Protein AF-M1WLV0-F1 (afdb_monomer)

pLDDT: mean 83.73, std 17.03, range [43.94, 96.75]

Foldseek 3Di:
DPPVVVVVVVVVVVVVVPPCLQVLQEDEDELLQWQAWEWAWDWDQDPPRDIAIKIKIKTFTPDLPVSLLRSLVVRPDQWGWYHAQPDIDTGGSVQADNSNRMGMDIGNDSCVSLVRNCNGHVVRYDYPHD

Nearest PDB structures (foldseek):
  5thg-assembly2_D  TM=4.043E-01  e=7.884E-01  synthetic construct
  5t2o-assembly1_A  TM=4.079E-01  e=6.546E-01  synthetic construct
  5thg-assembly1_A  TM=3.459E-01  e=4.241E-01  synthetic construct
  7oba-assembly1_A  TM=4.680E-01  e=3.954E+00  Homo sapiens
  7obb-assembly1_A  TM=4.653E-01  e=4.763E+00  Homo sapiens

Secondary structure (DSSP, 8-state):
--SHHHHHHHHHHHHHHHSSTTGGGEEEE-GGGEEEEEEEEEEEEPGGGPEEEEEEEEEEESS--HHHHHHHHH-SSSEEEEEETTEEEEEEGGGB-TTSSEEEEEESSHHHHHHHHHTT-GGGEEE---

Organism: Pseudodesulfovibrio piezophilus (strain DSM 21447 / JCM 15486 / C1TLV30) (NCBI:txid1322246)

Structure (mmCIF, N/CA/C/O backbone):
data_AF-M1WLV0-F1
#
_entry.id   AF-M1WLV0-F1
#
loop_
_atom_site.group_PDB
_atom_site.id
_atom_site.type_symbol
_atom_site.label_atom_id
_atom_site.label_alt_id
_atom_site.label_comp_id
_atom_site.label_asym_id
_atom_site.label_entity_id
_atom_site.label_seq_id
_atom_site.pdbx_PDB_ins_code
_atom_site.Cartn_x
_atom_site.Cartn_y
_atom_site.Cartn_z
_atom_site.occupancy
_atom_site.B_iso_or_equiv
_atom_site.auth_seq_id
_atom_site.auth_comp_id
_atom_site.auth_asym_id
_atom_site.auth_atom_id
_atom_site.pdbx_PDB_model_num
ATOM 1 N N . MET A 1 1 ? 3.806 25.049 -52.557 1.00 46.03 1 MET A N 1
ATOM 2 C CA . MET A 1 1 ? 4.069 23.749 -51.896 1.00 46.03 1 MET A CA 1
ATOM 3 C C . MET A 1 1 ? 4.933 23.926 -50.637 1.00 46.03 1 MET A C 1
ATOM 5 O O . MET A 1 1 ? 6.036 23.417 -50.610 1.00 46.03 1 MET A O 1
ATOM 9 N N . ASN A 1 2 ? 4.487 24.663 -49.602 1.00 47.03 2 ASN A N 1
ATOM 10 C CA . ASN A 1 2 ? 5.312 24.853 -48.382 1.00 47.03 2 ASN A CA 1
ATOM 11 C C . ASN A 1 2 ? 4.533 25.071 -47.064 1.00 47.03 2 ASN A C 1
ATOM 13 O O . ASN A 1 2 ? 5.139 25.316 -46.030 1.00 47.03 2 ASN A O 1
ATOM 17 N N . ARG A 1 3 ? 3.191 25.009 -47.075 1.00 44.22 3 ARG A N 1
ATOM 18 C CA . ARG A 1 3 ? 2.357 25.243 -45.874 1.00 44.22 3 ARG A CA 1
ATOM 19 C C . ARG A 1 3 ? 1.799 23.966 -45.240 1.00 44.22 3 ARG A C 1
ATOM 21 O O . ARG A 1 3 ? 1.450 23.979 -44.069 1.00 44.22 3 ARG A O 1
ATOM 28 N N . ILE A 1 4 ? 1.761 22.866 -45.993 1.00 50.88 4 ILE A N 1
ATOM 29 C CA . ILE A 1 4 ? 1.214 21.585 -45.524 1.00 50.88 4 ILE A CA 1
ATOM 30 C C . ILE A 1 4 ? 2.219 20.878 -44.597 1.00 50.88 4 ILE A C 1
ATOM 32 O O . ILE A 1 4 ? 1.819 20.334 -43.576 1.00 50.88 4 ILE A O 1
ATOM 36 N N . CYS A 1 5 ? 3.528 20.974 -44.872 1.00 50.38 5 CYS A N 1
ATOM 37 C CA . CYS A 1 5 ? 4.556 20.325 -44.048 1.00 50.38 5 CYS A CA 1
ATOM 38 C C . CYS A 1 5 ? 4.633 20.872 -42.613 1.00 50.38 5 CYS A C 1
ATOM 40 O O . CYS A 1 5 ? 4.859 20.104 -41.686 1.00 50.38 5 CYS A O 1
ATOM 42 N N . ILE A 1 6 ? 4.410 22.175 -42.406 1.00 52.44 6 ILE A N 1
ATOM 43 C CA . ILE A 1 6 ? 4.506 22.789 -41.069 1.00 52.44 6 ILE A CA 1
ATOM 44 C C . ILE A 1 6 ? 3.310 22.380 -40.196 1.00 52.44 6 ILE A C 1
ATOM 46 O O . ILE A 1 6 ? 3.482 22.095 -39.015 1.00 52.44 6 ILE A O 1
ATOM 50 N N . ALA A 1 7 ? 2.112 22.278 -40.779 1.00 51.34 7 ALA A N 1
ATOM 51 C CA . ALA A 1 7 ? 0.912 21.868 -40.050 1.00 51.34 7 ALA A CA 1
ATOM 52 C C . ALA A 1 7 ? 1.002 20.418 -39.538 1.00 51.34 7 ALA A C 1
ATOM 54 O O . ALA A 1 7 ? 0.571 20.135 -38.424 1.00 51.34 7 ALA A O 1
ATOM 55 N N . VAL A 1 8 ? 1.617 19.514 -40.309 1.00 52.31 8 VAL A N 1
ATOM 56 C CA . VAL A 1 8 ? 1.797 18.106 -39.911 1.00 52.31 8 VAL A CA 1
ATOM 57 C C . VAL A 1 8 ? 2.794 17.969 -38.752 1.00 52.31 8 VAL A C 1
ATOM 59 O O . VAL A 1 8 ? 2.550 17.198 -37.828 1.00 52.31 8 VAL A O 1
ATOM 62 N N . ILE A 1 9 ? 3.868 18.766 -38.737 1.00 54.19 9 ILE A N 1
ATOM 63 C CA . ILE A 1 9 ? 4.873 18.738 -37.657 1.00 54.19 9 ILE A CA 1
ATOM 64 C C . ILE A 1 9 ? 4.273 19.223 -36.328 1.00 54.19 9 ILE A C 1
ATOM 66 O O . ILE A 1 9 ? 4.518 18.619 -35.284 1.00 54.19 9 ILE A O 1
ATOM 70 N N . VAL A 1 10 ? 3.445 20.273 -36.359 1.00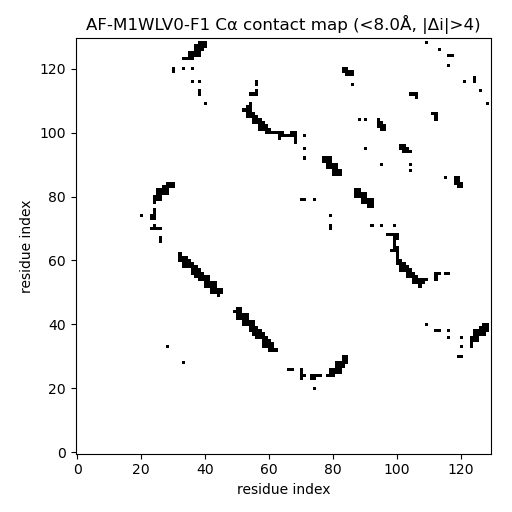 53.09 10 VAL A N 1
ATOM 71 C CA . VAL A 1 10 ? 2.807 20.820 -35.149 1.00 53.09 10 VAL A CA 1
ATOM 72 C C . VAL A 1 10 ? 1.779 19.844 -34.565 1.00 53.09 10 VAL A C 1
ATOM 74 O O . VAL A 1 10 ? 1.731 19.672 -33.351 1.00 53.09 10 VAL A O 1
ATOM 77 N N . ILE A 1 11 ? 1.007 19.146 -35.405 1.00 52.78 11 ILE A N 1
ATOM 78 C CA . ILE A 1 11 ? 0.024 18.148 -34.945 1.00 52.78 11 ILE A CA 1
ATOM 79 C C . ILE A 1 11 ? 0.723 16.909 -34.360 1.00 52.78 11 ILE A C 1
ATOM 81 O O . ILE A 1 11 ? 0.296 16.399 -33.325 1.00 52.78 11 ILE A O 1
ATOM 85 N N . CYS A 1 12 ? 1.838 16.461 -34.949 1.00 47.28 12 CYS A N 1
ATOM 86 C CA . CYS A 1 12 ? 2.643 15.382 -34.371 1.00 47.28 12 CYS A CA 1
ATOM 87 C C . CYS A 1 12 ? 3.253 15.769 -33.013 1.00 47.28 12 CYS A C 1
ATOM 89 O O . CYS A 1 12 ? 3.248 14.946 -32.105 1.00 47.28 12 CYS A O 1
ATOM 91 N N . MET A 1 13 ? 3.703 17.015 -32.820 1.00 48.44 13 MET A N 1
ATOM 92 C CA . MET A 1 13 ? 4.229 17.471 -31.522 1.00 48.44 13 MET A CA 1
ATOM 93 C C . MET A 1 13 ? 3.178 17.470 -30.401 1.00 48.44 13 MET A C 1
ATOM 95 O O . MET A 1 13 ? 3.511 17.162 -29.259 1.00 48.44 13 MET A O 1
ATOM 99 N N . TRP A 1 14 ? 1.912 17.758 -30.710 1.00 47.50 14 TRP A N 1
ATOM 100 C CA . TRP A 1 14 ? 0.834 17.726 -29.712 1.00 47.50 14 TRP A CA 1
ATOM 101 C C . TRP A 1 14 ? 0.377 16.302 -29.379 1.00 47.50 14 TRP A C 1
ATOM 103 O O . TRP A 1 14 ? 0.065 16.018 -28.227 1.00 47.50 14 TRP A O 1
ATOM 113 N N . MET A 1 15 ? 0.400 15.385 -30.348 1.00 45.25 15 MET A N 1
ATOM 114 C CA . MET A 1 15 ? 0.034 13.982 -30.114 1.00 45.25 15 MET A CA 1
ATOM 115 C C . MET A 1 15 ? 1.118 13.210 -29.349 1.00 45.25 15 MET A C 1
ATOM 117 O O . MET A 1 15 ? 0.785 12.309 -28.592 1.00 45.25 15 MET A O 1
ATOM 121 N N . VAL A 1 16 ? 2.399 13.573 -29.480 1.00 48.59 16 VAL A N 1
ATOM 122 C CA . VAL A 1 16 ? 3.486 12.945 -28.700 1.00 48.59 16 VAL A CA 1
ATOM 123 C C . VAL A 1 16 ? 3.532 13.476 -27.257 1.00 48.59 16 VAL A C 1
ATOM 125 O O . VAL A 1 16 ? 3.917 12.748 -26.352 1.00 48.59 16 VAL A O 1
ATOM 128 N N . GLY A 1 17 ? 3.084 14.713 -27.007 1.00 43.94 17 GLY A N 1
ATOM 129 C CA . GLY A 1 17 ? 3.079 15.305 -25.661 1.00 43.94 17 GLY A CA 1
ATOM 130 C C . GLY A 1 17 ? 1.981 14.791 -24.720 1.00 43.94 17 GLY A C 1
ATOM 131 O O . GLY A 1 17 ? 2.128 14.906 -23.508 1.00 43.94 17 GLY A O 1
ATOM 132 N N . PHE A 1 18 ? 0.894 14.221 -25.251 1.00 45.06 18 PHE A N 1
ATOM 133 C CA . PHE A 1 18 ? -0.237 13.733 -24.447 1.00 45.06 18 PHE A CA 1
ATOM 134 C C . PHE A 1 18 ? -0.207 12.225 -24.157 1.00 45.06 18 PHE A C 1
ATOM 136 O O . PHE A 1 18 ? -0.951 11.772 -23.291 1.00 45.06 18 PHE A O 1
ATOM 143 N N . VAL A 1 19 ? 0.621 11.442 -24.859 1.00 45.25 19 VAL A N 1
ATOM 144 C CA . VAL A 1 19 ? 0.522 9.970 -24.841 1.00 45.25 19 VAL A CA 1
ATOM 145 C C . VAL A 1 19 ? 1.286 9.295 -23.690 1.00 45.25 19 VAL A C 1
ATOM 147 O O . VAL A 1 19 ? 0.968 8.155 -23.383 1.00 45.25 19 VAL A O 1
ATOM 150 N N . ASP A 1 20 ? 2.175 9.976 -22.955 1.00 46.69 20 ASP A N 1
ATOM 151 C CA . ASP A 1 20 ? 3.009 9.297 -21.933 1.00 46.69 20 ASP A CA 1
ATOM 152 C C . ASP A 1 20 ? 3.064 9.950 -20.542 1.00 46.69 20 ASP A C 1
ATOM 154 O O . ASP A 1 20 ? 3.877 9.582 -19.699 1.00 46.69 20 ASP A O 1
ATOM 158 N N . LEU A 1 21 ? 2.185 10.907 -20.233 1.00 48.81 21 LEU A N 1
ATOM 159 C CA . LEU A 1 21 ? 2.135 11.446 -18.864 1.00 48.81 21 LEU A CA 1
ATOM 160 C C . LEU A 1 21 ? 1.401 10.527 -17.879 1.00 48.81 21 LEU A C 1
ATOM 162 O O . LEU A 1 21 ? 1.725 10.523 -16.695 1.00 48.81 21 LEU A O 1
ATOM 166 N N . SER A 1 22 ? 0.442 9.728 -18.359 1.00 51.91 22 SER A N 1
ATOM 167 C CA . SER A 1 22 ? -0.271 8.757 -17.517 1.00 51.91 22 SER A CA 1
ATOM 168 C C . SER A 1 22 ? 0.592 7.539 -17.183 1.00 51.91 22 SER A C 1
ATOM 170 O O . SER A 1 22 ? 0.508 7.040 -16.066 1.00 51.91 22 SER A O 1
ATOM 172 N N . SER A 1 23 ? 1.422 7.072 -18.124 1.00 59.34 23 SER A N 1
ATOM 173 C CA . SER A 1 23 ? 2.332 5.936 -17.916 1.00 59.34 23 SER A CA 1
ATOM 174 C C . SER A 1 23 ? 3.425 6.270 -16.897 1.00 59.34 23 SER A C 1
ATOM 176 O O . SER A 1 23 ? 3.819 5.412 -16.117 1.00 59.34 23 SER A O 1
ATOM 178 N N . ALA A 1 24 ? 3.846 7.536 -16.821 1.00 68.00 24 ALA A N 1
ATOM 179 C CA . ALA A 1 24 ? 4.831 8.010 -15.849 1.00 68.00 24 ALA A CA 1
ATOM 180 C C . ALA A 1 24 ? 4.343 8.017 -14.383 1.00 68.00 24 ALA A C 1
ATOM 182 O O . ALA A 1 24 ? 5.155 8.184 -13.473 1.00 68.00 24 ALA A O 1
ATOM 183 N N . CYS A 1 25 ? 3.036 7.874 -14.143 1.00 89.44 25 CYS A N 1
ATOM 184 C CA . CYS A 1 25 ? 2.424 7.887 -12.809 1.00 89.44 25 CYS A CA 1
ATOM 185 C C . CYS A 1 25 ? 1.987 6.504 -12.323 1.00 89.44 25 CYS A C 1
ATOM 187 O O . CYS A 1 25 ? 1.399 6.390 -11.247 1.00 89.44 25 CYS A O 1
ATOM 189 N N . GLU A 1 26 ? 2.253 5.468 -13.111 1.00 91.31 26 GLU A N 1
ATOM 190 C CA . GLU A 1 26 ? 1.857 4.099 -12.834 1.00 91.31 26 GLU A CA 1
ATOM 191 C C . GLU A 1 26 ? 3.097 3.211 -12.730 1.00 91.31 26 GLU A C 1
ATOM 193 O O . GLU A 1 26 ? 4.036 3.331 -13.511 1.00 91.31 26 GLU A O 1
ATOM 198 N N . THR A 1 27 ? 3.111 2.308 -11.754 1.00 91.50 27 THR A N 1
ATOM 199 C CA . THR A 1 27 ? 4.168 1.305 -11.606 1.00 91.50 27 THR A CA 1
ATOM 200 C C . THR A 1 27 ? 3.578 -0.051 -11.252 1.00 91.50 27 THR A C 1
ATOM 202 O O . THR A 1 27 ? 2.536 -0.149 -10.596 1.00 91.50 27 THR A O 1
ATOM 205 N N . VAL A 1 28 ? 4.252 -1.106 -11.700 1.00 91.88 28 VAL A N 1
ATOM 206 C CA . VAL A 1 28 ? 3.878 -2.493 -11.438 1.00 91.88 28 VAL A CA 1
ATOM 207 C C . VAL A 1 28 ? 4.954 -3.122 -10.564 1.00 91.88 28 VAL A C 1
ATOM 209 O O . VAL A 1 28 ? 6.100 -3.270 -10.970 1.00 91.88 28 VAL A O 1
ATOM 212 N N . VAL A 1 29 ? 4.566 -3.521 -9.361 1.00 91.88 29 VAL A N 1
ATOM 213 C CA . VAL A 1 29 ? 5.394 -4.254 -8.410 1.00 91.88 29 VAL A CA 1
ATOM 214 C C . VAL A 1 29 ? 5.100 -5.739 -8.573 1.00 91.88 29 VAL A C 1
ATOM 216 O O . VAL A 1 29 ? 3.997 -6.216 -8.294 1.00 91.88 29 VAL A O 1
ATOM 219 N N . LEU A 1 30 ? 6.102 -6.488 -9.023 1.00 91.69 30 LEU A N 1
ATOM 220 C CA . LEU A 1 30 ? 6.023 -7.942 -9.075 1.00 91.69 30 LEU A CA 1
ATOM 221 C C . LEU A 1 30 ? 6.180 -8.534 -7.679 1.00 91.69 30 LEU A C 1
ATOM 223 O O . LEU A 1 30 ? 6.915 -8.013 -6.841 1.00 91.69 30 LEU A O 1
ATOM 227 N N . CYS A 1 31 ? 5.528 -9.671 -7.449 1.00 91.56 31 CYS A N 1
ATOM 228 C CA . CYS A 1 31 ? 5.553 -10.307 -6.142 1.00 91.56 31 CYS A CA 1
ATOM 229 C C . CYS A 1 31 ? 6.962 -10.729 -5.711 1.00 91.56 31 CYS A C 1
ATOM 231 O O . CYS A 1 31 ? 7.307 -10.652 -4.536 1.00 91.56 31 CYS A O 1
ATOM 233 N N . GLU A 1 32 ? 7.819 -11.100 -6.662 1.00 91.44 32 GLU A N 1
ATOM 234 C CA . GLU A 1 32 ? 9.237 -11.386 -6.426 1.00 91.44 32 GLU A CA 1
ATOM 235 C C . GLU A 1 32 ? 10.009 -10.202 -5.828 1.00 91.44 32 GLU A C 1
ATOM 237 O O . GLU A 1 32 ? 10.906 -10.435 -5.027 1.00 91.44 32 GLU A O 1
ATOM 242 N N . ASN A 1 33 ? 9.595 -8.961 -6.107 1.00 92.12 33 ASN A N 1
ATOM 243 C CA . ASN A 1 33 ? 10.230 -7.742 -5.596 1.00 92.12 33 ASN A CA 1
ATOM 244 C C . ASN A 1 33 ? 9.733 -7.339 -4.201 1.00 92.12 33 ASN A C 1
ATOM 246 O O . ASN A 1 33 ? 10.274 -6.416 -3.598 1.00 92.12 33 ASN A O 1
ATOM 250 N N . VAL A 1 34 ? 8.708 -8.010 -3.676 1.00 93.81 34 VAL A N 1
ATOM 251 C CA . VAL A 1 34 ? 8.157 -7.751 -2.342 1.00 93.81 34 VAL A CA 1
ATOM 252 C C . VAL A 1 34 ? 8.964 -8.525 -1.313 1.00 93.81 34 VAL A C 1
ATOM 254 O O . VAL A 1 34 ? 9.123 -9.732 -1.434 1.00 93.81 34 VAL A O 1
ATOM 257 N N . GLU A 1 35 ? 9.470 -7.869 -0.283 1.00 94.50 35 GLU A N 1
ATOM 258 C CA . GLU A 1 35 ? 10.118 -8.557 0.833 1.00 94.50 35 GLU A CA 1
ATOM 259 C C . GLU A 1 35 ? 9.059 -9.142 1.762 1.00 94.50 35 GLU A C 1
ATOM 261 O O . GLU A 1 35 ? 9.064 -10.334 2.068 1.00 94.50 35 GLU A O 1
ATOM 266 N N . ILE A 1 36 ? 8.116 -8.297 2.169 1.00 96.00 36 ILE A N 1
ATOM 267 C CA . ILE A 1 36 ? 7.112 -8.623 3.173 1.00 96.00 36 ILE A CA 1
ATOM 268 C C . ILE A 1 36 ? 5.950 -7.633 3.098 1.00 96.00 36 ILE A C 1
ATOM 270 O O . ILE A 1 36 ? 6.130 -6.449 2.801 1.00 96.00 36 ILE A O 1
ATOM 274 N N . ILE A 1 37 ? 4.747 -8.122 3.391 1.00 96.75 37 ILE A N 1
ATOM 275 C CA . ILE A 1 37 ? 3.537 -7.316 3.524 1.00 96.75 37 ILE A CA 1
ATOM 276 C C . ILE A 1 37 ? 3.087 -7.360 4.978 1.00 96.75 37 ILE A C 1
ATOM 278 O O . ILE A 1 37 ? 2.691 -8.402 5.490 1.00 96.75 37 ILE A O 1
ATOM 282 N N . TYR A 1 38 ? 3.121 -6.214 5.642 1.00 96.69 38 TYR A N 1
ATOM 283 C CA . TYR A 1 38 ? 2.642 -6.045 7.005 1.00 96.69 38 TYR A CA 1
ATOM 284 C C . TYR A 1 38 ? 1.199 -5.565 7.007 1.00 96.69 38 TYR A C 1
ATOM 286 O O . TYR A 1 38 ? 0.889 -4.547 6.395 1.00 96.69 38 TYR A O 1
ATOM 294 N N . VAL A 1 39 ? 0.333 -6.244 7.754 1.00 96.75 39 VAL A N 1
ATOM 295 C CA . VAL A 1 39 ? -1.035 -5.777 8.013 1.00 96.75 39 VAL A CA 1
ATOM 296 C C . VAL A 1 39 ? -1.174 -5.469 9.493 1.00 96.75 39 VAL A C 1
ATOM 298 O O . VAL A 1 39 ? -0.973 -6.349 10.328 1.00 96.75 39 VAL A O 1
ATOM 301 N N . GLY A 1 40 ? -1.513 -4.230 9.836 1.00 95.44 40 GLY A N 1
ATOM 302 C CA . GLY A 1 40 ? -1.544 -3.785 11.226 1.00 95.44 40 GLY A CA 1
ATOM 303 C C . GLY A 1 40 ? -2.612 -2.745 11.522 1.00 95.44 40 GLY A C 1
ATOM 304 O O . GLY A 1 40 ? -3.271 -2.208 10.632 1.00 95.44 40 GLY A O 1
ATOM 305 N N . LYS A 1 41 ? -2.780 -2.463 12.813 1.00 94.69 41 LYS A N 1
ATOM 306 C CA . LYS A 1 41 ? -3.667 -1.417 13.323 1.00 94.69 41 LYS A CA 1
ATOM 307 C C . LYS A 1 41 ? -2.864 -0.143 13.575 1.00 94.69 41 LYS A C 1
ATOM 309 O O . LYS A 1 41 ? -1.866 -0.168 14.291 1.00 94.69 41 LYS A O 1
ATOM 314 N N . GLY A 1 42 ? -3.326 0.967 13.018 1.00 90.88 42 GLY A N 1
ATOM 315 C CA . GLY A 1 42 ? -2.781 2.303 13.224 1.00 90.88 42 GLY A CA 1
ATOM 316 C C . GLY A 1 42 ? -3.794 3.241 13.876 1.00 90.88 42 GLY A C 1
ATOM 317 O O . GLY A 1 42 ? -4.930 2.868 14.189 1.00 90.88 42 GLY A O 1
ATOM 318 N N . ARG A 1 43 ? -3.371 4.489 14.072 1.00 90.62 43 ARG A N 1
ATOM 319 C CA . ARG A 1 43 ? -4.241 5.588 14.495 1.00 90.62 43 ARG A CA 1
ATOM 320 C C . ARG A 1 43 ? -3.990 6.792 13.606 1.00 90.62 43 ARG A C 1
ATOM 322 O O . ARG A 1 43 ? -2.836 7.126 13.347 1.00 90.62 43 ARG A O 1
ATOM 329 N N . ARG A 1 44 ? -5.064 7.435 13.162 1.00 87.88 44 ARG A N 1
ATOM 330 C CA . ARG A 1 44 ? -5.022 8.693 12.422 1.00 87.88 44 ARG A CA 1
ATOM 331 C C . ARG A 1 44 ? -5.525 9.806 13.330 1.00 87.88 44 ARG A C 1
ATOM 333 O O . ARG A 1 44 ? -6.610 9.701 13.896 1.00 87.88 44 ARG A O 1
ATOM 340 N N . HIS A 1 45 ? -4.740 10.867 13.461 1.00 88.00 45 HIS A N 1
ATOM 341 C CA . HIS A 1 45 ? -5.176 12.069 14.163 1.00 88.00 45 HIS A CA 1
ATOM 342 C C . HIS A 1 45 ? -6.009 12.931 13.216 1.00 88.00 45 HIS A C 1
ATOM 344 O O . HIS A 1 45 ? -5.546 13.294 12.134 1.00 88.00 45 HIS A O 1
ATOM 350 N N . LEU A 1 46 ? -7.235 13.246 13.621 1.00 86.31 46 LEU A N 1
ATOM 351 C CA . LEU A 1 46 ? -8.129 14.148 12.909 1.00 86.31 46 LEU A CA 1
ATOM 352 C C . LEU A 1 46 ? -8.026 15.569 13.481 1.00 86.31 46 LEU A C 1
ATOM 354 O O . LEU A 1 46 ? -7.487 15.791 14.572 1.00 86.31 46 LEU A O 1
ATOM 358 N N . ALA A 1 47 ? -8.571 16.538 12.742 1.00 81.56 47 ALA A N 1
ATOM 359 C CA . ALA A 1 47 ? -8.822 17.865 13.293 1.00 81.56 47 ALA A CA 1
ATOM 360 C C . ALA A 1 47 ? -9.694 17.737 14.561 1.00 81.56 47 ALA A C 1
ATOM 362 O O . ALA A 1 47 ? -10.494 16.811 14.674 1.00 81.56 47 ALA A O 1
ATOM 363 N N . ASP A 1 48 ? -9.486 18.628 15.530 1.00 86.00 48 ASP A N 1
ATOM 364 C CA . ASP A 1 48 ? -10.155 18.637 16.846 1.00 86.00 48 ASP A CA 1
ATOM 365 C C . ASP A 1 48 ? -9.675 17.581 17.861 1.00 86.00 48 ASP A C 1
ATOM 367 O O . ASP A 1 48 ? -10.272 17.412 18.923 1.00 86.00 48 ASP A O 1
ATOM 371 N N . GLY A 1 49 ? -8.556 16.901 17.584 1.00 84.69 49 GLY A N 1
ATOM 372 C CA . GLY A 1 49 ? -7.918 15.983 18.538 1.00 84.69 49 GLY A CA 1
ATOM 373 C C . GLY A 1 49 ? -8.588 14.610 18.639 1.00 84.69 49 GLY A C 1
ATOM 374 O O . GLY A 1 49 ? -8.285 13.846 19.554 1.00 84.69 49 GLY A O 1
ATOM 375 N N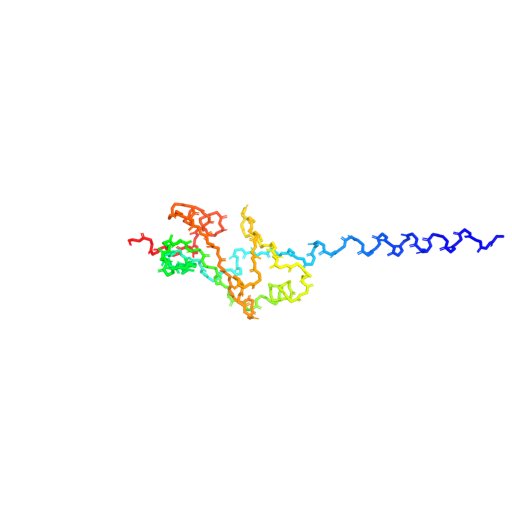 . VAL A 1 50 ? -9.482 14.284 17.703 1.0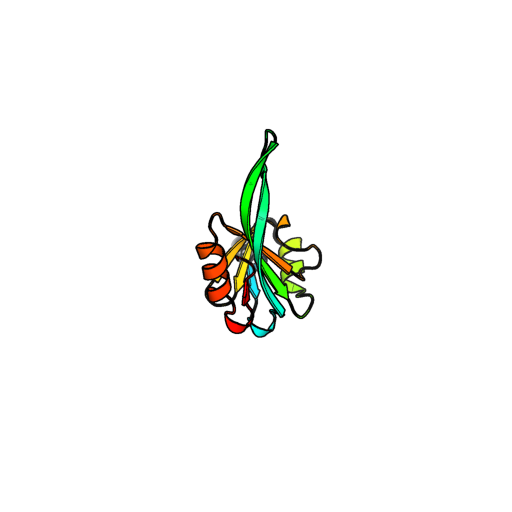0 88.81 50 VAL A N 1
ATOM 376 C CA . VAL A 1 50 ? -10.110 12.963 17.602 1.00 88.81 50 VAL A CA 1
ATOM 377 C C . VAL A 1 50 ? -9.119 11.966 16.996 1.00 88.81 50 VAL A C 1
ATOM 379 O O . VAL A 1 50 ? -8.493 12.243 15.974 1.00 88.81 50 VAL A O 1
ATOM 382 N N . GLU A 1 51 ? -8.983 10.791 17.614 1.00 90.69 51 GLU A N 1
ATOM 383 C CA . GLU A 1 51 ? -8.234 9.665 17.046 1.00 90.69 51 GLU A CA 1
ATOM 384 C C . GLU A 1 51 ? -9.188 8.707 16.329 1.00 90.69 51 GLU A C 1
ATOM 386 O O . GLU A 1 51 ? -10.124 8.172 16.925 1.00 90.69 51 GLU A O 1
ATOM 391 N N . GLU A 1 52 ? -8.923 8.453 15.053 1.00 92.12 52 GLU A N 1
ATOM 392 C CA . GLU A 1 52 ? -9.593 7.419 14.274 1.00 92.12 52 GLU A CA 1
ATOM 393 C C . GLU A 1 52 ? -8.720 6.159 14.239 1.00 92.12 52 GLU A C 1
ATOM 395 O O . GLU A 1 52 ? -7.519 6.214 13.961 1.00 92.12 52 GLU A O 1
ATOM 400 N N . THR A 1 53 ? -9.318 5.000 14.523 1.00 93.19 53 THR A N 1
ATOM 401 C CA . THR A 1 53 ? -8.646 3.717 14.288 1.00 93.19 53 THR A CA 1
ATOM 402 C C . THR A 1 53 ? -8.607 3.449 12.793 1.00 93.19 53 THR A C 1
ATOM 404 O O . THR A 1 53 ? -9.651 3.408 12.147 1.00 93.19 53 THR A O 1
ATOM 407 N N . ILE A 1 54 ? -7.411 3.197 12.272 1.00 94.88 54 ILE A N 1
ATOM 408 C CA . ILE A 1 54 ? -7.206 2.790 10.883 1.00 94.88 54 ILE A CA 1
ATOM 409 C C . ILE A 1 54 ? -6.487 1.448 10.833 1.00 94.88 54 ILE A C 1
ATOM 411 O O . ILE A 1 54 ? -5.829 1.032 11.788 1.00 94.88 54 ILE A O 1
ATOM 415 N N . TYR A 1 55 ? -6.600 0.776 9.702 1.00 96.06 55 TYR A N 1
ATOM 416 C CA . TYR A 1 55 ? -5.898 -0.463 9.414 1.00 96.06 55 TYR A CA 1
ATOM 417 C C . TYR A 1 55 ? -4.999 -0.225 8.215 1.00 96.06 55 TYR A C 1
ATOM 419 O O . TYR A 1 55 ? -5.418 0.405 7.249 1.00 96.06 55 TYR A O 1
ATOM 427 N N . VAL A 1 56 ? -3.757 -0.675 8.291 1.00 94.94 56 VAL A N 1
ATOM 428 C CA . VAL A 1 56 ? -2.732 -0.336 7.307 1.00 94.94 56 VAL A CA 1
ATOM 429 C C . VAL A 1 56 ? -2.138 -1.612 6.751 1.00 94.94 56 VAL A C 1
ATOM 431 O O . VAL A 1 56 ? -1.774 -2.509 7.513 1.00 94.94 56 VAL A O 1
ATOM 434 N N . THR A 1 57 ? -2.019 -1.657 5.430 1.00 96.50 57 THR A N 1
ATOM 435 C CA . THR A 1 57 ? -1.239 -2.661 4.711 1.00 96.50 57 THR A CA 1
ATOM 436 C C . THR A 1 57 ? 0.014 -1.985 4.177 1.00 96.50 57 THR A C 1
ATOM 438 O O . THR A 1 57 ? -0.077 -1.137 3.292 1.00 96.50 57 THR A O 1
ATOM 441 N N . SER A 1 58 ? 1.172 -2.331 4.728 1.00 95.88 58 SER A N 1
ATOM 442 C CA . SER A 1 58 ? 2.477 -1.793 4.341 1.00 95.88 58 SER A CA 1
ATOM 443 C C . SER A 1 58 ? 3.272 -2.839 3.577 1.00 95.88 58 SER A C 1
ATOM 445 O O . SER A 1 58 ? 3.457 -3.951 4.062 1.00 95.88 58 SER A O 1
ATOM 447 N N . VAL A 1 59 ? 3.773 -2.477 2.405 1.00 96.06 59 VAL A N 1
ATOM 448 C CA . VAL A 1 59 ? 4.552 -3.352 1.527 1.00 96.06 59 VAL A CA 1
ATOM 449 C C . VAL A 1 59 ? 6.003 -2.892 1.558 1.00 96.06 59 VAL A C 1
ATOM 451 O O . VAL A 1 59 ? 6.283 -1.750 1.197 1.00 96.06 59 VAL A O 1
ATOM 454 N N . MET A 1 60 ? 6.914 -3.763 1.992 1.00 95.25 60 MET A N 1
ATOM 455 C CA . MET A 1 60 ? 8.363 -3.550 1.893 1.00 95.25 60 MET A CA 1
ATOM 456 C C . MET A 1 60 ? 8.910 -4.275 0.665 1.00 95.25 60 MET A C 1
ATOM 458 O O . MET A 1 60 ? 8.454 -5.376 0.352 1.00 95.25 60 MET A O 1
ATOM 462 N N . LEU A 1 61 ? 9.873 -3.672 -0.028 1.00 93.12 61 LEU A N 1
ATOM 463 C CA . LEU A 1 61 ? 10.463 -4.198 -1.261 1.00 93.12 61 LEU A CA 1
ATOM 464 C C . LEU A 1 61 ? 11.906 -4.679 -1.020 1.00 93.12 61 LEU A C 1
ATOM 466 O O . LEU A 1 61 ? 12.657 -4.016 -0.310 1.00 93.12 61 LEU A O 1
ATOM 470 N N . ILE A 1 62 ? 12.294 -5.813 -1.627 1.00 85.12 62 ILE A N 1
ATOM 471 C CA . ILE A 1 62 ? 13.591 -6.499 -1.396 1.00 85.12 62 ILE A CA 1
ATOM 472 C C . ILE A 1 62 ? 14.783 -5.625 -1.806 1.00 85.12 62 ILE A C 1
ATOM 474 O O . ILE A 1 62 ? 15.833 -5.636 -1.165 1.00 85.12 62 ILE A O 1
ATOM 478 N N . GLU A 1 63 ? 14.625 -4.849 -2.874 1.00 71.06 63 GLU A N 1
ATOM 479 C CA . GLU A 1 63 ? 15.598 -3.857 -3.315 1.00 71.06 63 GLU A CA 1
ATOM 480 C C . GLU A 1 63 ? 14.915 -2.497 -3.433 1.00 71.06 63 GLU A C 1
ATOM 482 O O . GLU A 1 63 ? 13.705 -2.413 -3.654 1.00 71.06 63 GLU A O 1
ATOM 487 N N . LYS A 1 64 ? 15.696 -1.413 -3.312 1.00 66.56 64 LYS A N 1
ATOM 488 C CA . LYS A 1 64 ? 15.217 -0.057 -3.612 1.00 66.56 64 LYS A CA 1
ATOM 489 C C . LYS A 1 64 ? 14.750 -0.033 -5.059 1.00 66.56 64 LYS A C 1
ATOM 491 O O . LYS A 1 64 ? 15.560 0.139 -5.969 1.00 66.56 64 LYS A O 1
ATOM 496 N N . MET A 1 65 ? 13.451 -0.223 -5.259 1.00 71.62 65 MET A N 1
ATOM 497 C CA . MET A 1 65 ? 12.849 -0.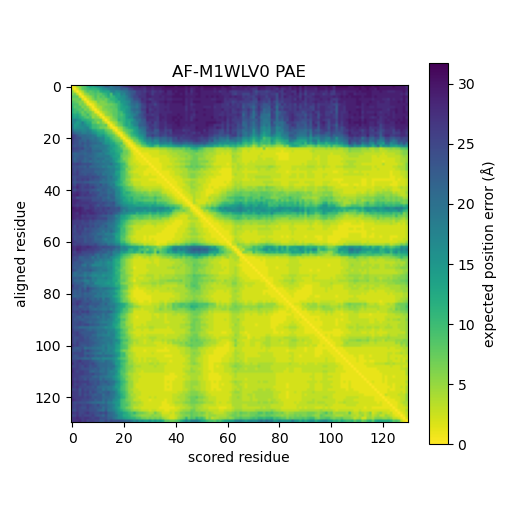237 -6.575 1.00 71.62 65 MET A CA 1
ATOM 498 C C . MET A 1 65 ? 12.917 1.1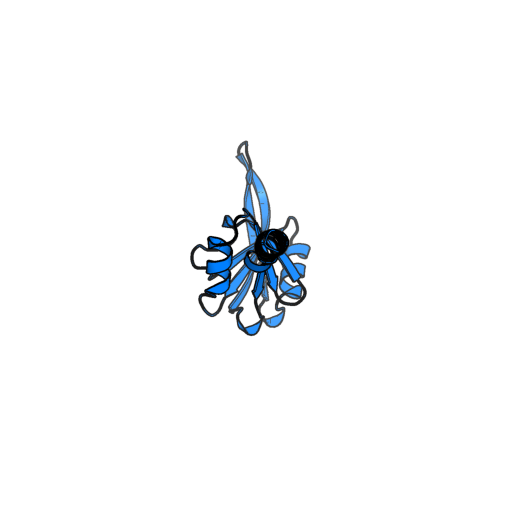95 -7.097 1.00 71.62 65 MET A C 1
ATOM 500 O O . MET A 1 65 ? 12.091 2.047 -6.759 1.00 71.62 65 MET A O 1
ATOM 504 N N . ASN A 1 66 ? 13.968 1.479 -7.873 1.00 78.44 66 ASN A N 1
ATOM 505 C CA . ASN A 1 66 ? 14.214 2.814 -8.411 1.00 78.44 66 ASN A CA 1
ATOM 506 C C . ASN A 1 66 ? 12.997 3.305 -9.196 1.00 78.44 66 ASN A C 1
ATOM 508 O O . ASN A 1 66 ? 12.692 4.485 -9.122 1.00 78.44 66 ASN A O 1
ATOM 512 N N . GLU A 1 67 ? 12.242 2.400 -9.821 1.00 85.75 67 GLU A N 1
ATOM 513 C CA . GLU A 1 67 ? 10.984 2.708 -10.501 1.00 85.75 67 GLU A CA 1
ATOM 514 C C . GLU A 1 67 ? 9.939 3.348 -9.577 1.00 85.75 67 GLU A C 1
ATOM 516 O O . GLU A 1 67 ? 9.385 4.384 -9.929 1.00 85.75 67 GLU A O 1
ATOM 521 N N . LEU A 1 68 ? 9.694 2.818 -8.370 1.00 89.31 68 LEU A N 1
ATOM 522 C CA . LEU A 1 68 ? 8.713 3.414 -7.449 1.00 89.31 68 LEU A CA 1
ATOM 523 C C . LEU A 1 68 ? 9.161 4.811 -6.996 1.00 89.31 68 LEU A C 1
ATOM 525 O O . LEU A 1 68 ? 8.357 5.741 -6.893 1.00 89.31 68 LEU A O 1
ATOM 529 N N . LYS A 1 69 ? 10.468 4.978 -6.767 1.00 90.88 69 LYS A N 1
ATOM 530 C CA . LYS A 1 69 ? 11.069 6.278 -6.454 1.00 90.88 69 LYS A CA 1
ATOM 531 C C . LYS A 1 69 ? 10.959 7.254 -7.631 1.00 90.88 69 LYS A C 1
ATOM 533 O O . LYS A 1 69 ? 10.622 8.417 -7.423 1.00 90.88 69 LYS A O 1
ATOM 538 N N . GLU A 1 70 ? 11.251 6.805 -8.845 1.00 90.19 70 GLU A N 1
ATOM 539 C CA . GLU A 1 70 ? 11.193 7.603 -10.069 1.00 90.19 70 GLU A CA 1
ATOM 540 C C . GLU A 1 70 ? 9.764 8.031 -10.376 1.00 90.19 70 GLU A C 1
ATOM 542 O O . GLU A 1 70 ? 9.530 9.216 -10.587 1.00 90.19 70 GLU A O 1
ATOM 547 N N . VAL A 1 71 ? 8.796 7.117 -10.297 1.00 91.12 71 VAL A N 1
ATOM 548 C CA . VAL A 1 71 ? 7.372 7.420 -10.480 1.00 91.12 71 VAL A CA 1
ATOM 549 C C . VAL A 1 71 ? 6.898 8.427 -9.434 1.00 91.12 71 VAL A C 1
ATOM 551 O O . VAL A 1 71 ? 6.269 9.426 -9.779 1.00 91.12 71 VAL A O 1
ATOM 554 N N . ARG A 1 72 ? 7.285 8.265 -8.161 1.00 91.06 72 ARG A N 1
ATOM 555 C CA . ARG A 1 72 ? 6.981 9.255 -7.115 1.00 91.06 72 ARG A CA 1
ATOM 556 C C . ARG A 1 72 ? 7.549 10.647 -7.434 1.00 91.06 72 ARG A C 1
ATOM 558 O O . ARG A 1 72 ? 6.903 11.646 -7.121 1.00 91.06 72 ARG A O 1
ATOM 565 N N . LEU A 1 73 ? 8.761 10.740 -7.979 1.00 90.88 73 LEU A N 1
ATOM 566 C CA . LEU A 1 73 ? 9.424 12.024 -8.245 1.00 90.88 73 LEU A CA 1
ATOM 567 C C . LEU A 1 73 ? 8.942 12.687 -9.538 1.00 90.88 73 LEU A C 1
ATOM 569 O O . LEU A 1 73 ? 8.792 13.907 -9.575 1.00 90.88 73 LEU A O 1
ATOM 573 N N . ASN A 1 74 ? 8.703 11.890 -10.576 1.00 89.88 74 ASN A N 1
ATOM 574 C CA . ASN A 1 74 ? 8.447 12.367 -11.930 1.00 89.88 74 ASN A CA 1
ATOM 575 C C . ASN A 1 74 ? 6.955 12.507 -12.241 1.00 89.88 74 ASN A C 1
ATOM 577 O O . ASN A 1 74 ? 6.596 13.279 -13.130 1.00 89.88 74 ASN A O 1
ATOM 581 N N . CYS A 1 75 ? 6.077 11.808 -11.514 1.00 89.88 75 CYS A N 1
ATOM 582 C CA . CYS A 1 75 ? 4.641 11.973 -11.688 1.00 89.88 75 CYS A CA 1
ATOM 583 C C . CYS A 1 75 ? 4.222 13.400 -11.291 1.00 89.88 75 CYS A C 1
ATOM 585 O O . CYS A 1 75 ? 4.509 13.818 -10.168 1.00 89.88 75 CYS A O 1
ATOM 587 N N . PRO A 1 76 ? 3.531 14.174 -12.147 1.00 89.56 76 PRO A N 1
ATOM 588 C CA . PRO A 1 76 ? 3.101 15.528 -11.793 1.00 89.56 76 PRO A CA 1
ATOM 589 C C . PRO A 1 76 ? 1.875 15.565 -10.872 1.00 89.56 76 PRO A C 1
ATOM 591 O O . PRO A 1 76 ? 1.573 16.621 -10.323 1.00 89.56 76 PRO A O 1
ATOM 594 N N . TYR A 1 77 ? 1.164 14.448 -10.699 1.00 90.06 77 TYR A N 1
ATOM 595 C CA . TYR A 1 77 ? 0.000 14.365 -9.817 1.00 90.06 77 TYR A CA 1
ATOM 596 C C . TYR A 1 77 ? 0.411 14.150 -8.356 1.00 90.06 77 TYR A C 1
ATOM 598 O O . TYR A 1 77 ? 1.536 13.754 -8.061 1.00 90.06 77 TYR A O 1
ATOM 606 N N . GLU A 1 78 ? -0.501 14.415 -7.421 1.00 92.19 78 GLU A N 1
ATOM 607 C CA . GLU A 1 78 ? -0.287 14.132 -5.992 1.00 92.19 78 GLU A CA 1
ATOM 608 C C . GLU A 1 78 ? -0.415 12.640 -5.659 1.00 92.19 78 GLU A C 1
ATOM 610 O O . GLU A 1 78 ? 0.053 12.190 -4.608 1.00 92.19 78 GLU A O 1
ATOM 615 N N . THR A 1 79 ? -1.022 11.873 -6.566 1.00 93.50 79 THR A N 1
ATOM 616 C CA . THR A 1 79 ? -1.219 10.432 -6.462 1.00 93.50 79 THR A CA 1
ATOM 617 C C . THR A 1 79 ? -0.460 9.685 -7.553 1.00 93.50 79 THR A C 1
ATOM 619 O O . THR A 1 79 ? -0.197 10.214 -8.633 1.00 93.50 79 THR A O 1
ATOM 622 N N . VAL A 1 80 ? -0.086 8.446 -7.251 1.00 94.38 80 VAL A N 1
ATOM 623 C CA . VAL A 1 80 ? 0.506 7.490 -8.189 1.00 94.38 80 VAL A CA 1
ATOM 624 C C . VAL A 1 80 ? -0.244 6.169 -8.095 1.00 94.38 80 VAL A C 1
ATOM 626 O O . VAL A 1 80 ? -0.776 5.822 -7.041 1.00 94.38 80 VAL A O 1
ATOM 629 N N . ILE A 1 81 ? -0.286 5.420 -9.188 1.00 94.44 81 ILE A N 1
ATOM 630 C CA . ILE A 1 81 ? -0.945 4.118 -9.243 1.00 94.44 81 ILE A CA 1
ATOM 631 C C . ILE A 1 81 ? 0.115 3.036 -9.061 1.00 94.44 81 ILE A C 1
ATOM 633 O O . ILE A 1 81 ? 1.043 2.925 -9.857 1.00 94.44 81 ILE A O 1
ATOM 637 N N . VAL A 1 82 ? -0.029 2.215 -8.025 1.00 94.44 82 VAL A N 1
ATOM 638 C CA . VAL A 1 82 ? 0.824 1.046 -7.790 1.00 94.44 82 VAL A CA 1
ATOM 639 C C . VAL A 1 82 ? -0.006 -0.211 -7.997 1.00 94.44 82 VAL A C 1
ATOM 641 O O . VAL A 1 82 ? -1.018 -0.409 -7.324 1.00 94.44 82 VAL A O 1
ATOM 644 N N . ARG A 1 83 ? 0.418 -1.073 -8.921 1.00 94.31 83 ARG A N 1
ATOM 645 C CA . ARG A 1 83 ? -0.181 -2.395 -9.125 1.00 94.31 83 ARG A CA 1
ATOM 646 C C . ARG A 1 83 ? 0.690 -3.482 -8.539 1.00 94.31 83 ARG A C 1
ATOM 648 O O . ARG A 1 83 ? 1.896 -3.464 -8.730 1.00 94.31 83 ARG A O 1
ATOM 655 N N . ILE A 1 84 ? 0.075 -4.441 -7.869 1.00 93.25 84 ILE A N 1
ATOM 656 C CA . ILE A 1 84 ? 0.749 -5.583 -7.261 1.00 93.25 84 ILE A CA 1
ATOM 657 C C . ILE A 1 84 ? -0.212 -6.773 -7.257 1.00 93.25 84 ILE A C 1
ATOM 659 O O . ILE A 1 84 ? -1.355 -6.663 -6.809 1.00 93.25 84 ILE A O 1
ATOM 663 N N . GLY A 1 85 ? 0.231 -7.907 -7.802 1.00 88.44 85 GLY A N 1
ATOM 664 C CA . GLY A 1 85 ? -0.652 -9.053 -8.025 1.00 88.44 85 GLY A CA 1
ATOM 665 C C . GLY A 1 85 ? -1.850 -8.669 -8.902 1.00 88.44 85 GLY A C 1
ATOM 666 O O . GLY A 1 85 ? -1.682 -8.097 -9.980 1.00 88.44 85 GLY A O 1
ATOM 667 N N . SER A 1 86 ? -3.064 -8.959 -8.432 1.00 86.94 86 SER A N 1
ATOM 668 C CA . SER A 1 86 ? -4.315 -8.549 -9.093 1.00 86.94 86 SER A CA 1
ATOM 669 C C . SER A 1 86 ? -4.835 -7.175 -8.654 1.00 86.94 86 SER A C 1
ATOM 671 O O . SER A 1 86 ? -5.857 -6.717 -9.168 1.00 86.94 86 SER A O 1
ATOM 673 N N . SER A 1 87 ? -4.154 -6.515 -7.718 1.00 89.00 87 SER A N 1
ATOM 674 C CA . SER A 1 87 ? -4.622 -5.289 -7.075 1.00 89.00 87 SER A CA 1
ATOM 675 C C . SER A 1 87 ? -3.952 -4.040 -7.643 1.00 89.00 87 SER A C 1
ATOM 677 O O . SER A 1 87 ? -2.774 -4.049 -7.996 1.00 89.00 87 SER A O 1
ATOM 679 N N . GLY A 1 88 ? -4.706 -2.940 -7.711 1.00 92.88 88 GLY A N 1
ATOM 680 C CA . GLY A 1 88 ? -4.210 -1.613 -8.076 1.00 92.88 88 GLY A CA 1
ATOM 681 C C . GLY A 1 88 ? -4.631 -0.581 -7.037 1.00 92.88 88 GLY A C 1
ATOM 682 O O . GLY A 1 88 ? -5.805 -0.517 -6.676 1.00 92.88 88 GLY A O 1
ATOM 683 N N . PHE A 1 89 ? -3.678 0.217 -6.564 1.00 94.25 89 PHE A N 1
ATOM 684 C CA . PHE A 1 89 ? -3.882 1.210 -5.515 1.00 94.25 89 PHE A CA 1
ATOM 685 C C . PHE A 1 89 ? -3.478 2.588 -6.013 1.00 94.25 89 PHE A C 1
ATOM 687 O O . PHE A 1 89 ? -2.351 2.786 -6.461 1.00 94.25 89 PHE A O 1
ATOM 694 N N . GLU A 1 90 ? -4.389 3.547 -5.898 1.00 95.00 90 GLU A N 1
ATOM 695 C CA . GLU A 1 90 ? -4.054 4.957 -6.039 1.00 95.00 90 GLU A CA 1
ATOM 696 C C . GLU A 1 90 ? -3.524 5.464 -4.695 1.00 95.00 90 GLU A C 1
ATOM 698 O O . GLU A 1 90 ? -4.249 5.520 -3.700 1.00 95.00 90 GLU A O 1
ATOM 703 N N . LEU A 1 91 ? -2.235 5.785 -4.656 1.00 94.44 91 LEU A N 1
ATOM 704 C CA . LEU A 1 91 ? -1.518 6.166 -3.451 1.00 94.44 91 LEU A CA 1
ATOM 705 C C . LEU A 1 91 ? -1.111 7.629 -3.518 1.00 94.44 91 LEU A C 1
ATOM 707 O O . LEU A 1 91 ? -0.465 8.032 -4.486 1.00 94.44 91 LEU A O 1
ATOM 711 N N . PRO A 1 92 ? -1.393 8.435 -2.486 1.00 94.00 92 PRO A N 1
ATOM 712 C CA . PRO A 1 92 ? -0.788 9.749 -2.404 1.00 94.00 92 PRO A CA 1
ATOM 713 C C . PRO A 1 92 ? 0.726 9.608 -2.194 1.00 94.00 92 PRO A C 1
ATOM 715 O O . PRO A 1 92 ? 1.192 8.706 -1.498 1.00 94.00 92 PRO A O 1
ATOM 718 N N . LYS A 1 93 ? 1.524 10.529 -2.739 1.00 92.81 93 LYS A N 1
ATOM 719 C CA . LYS A 1 93 ? 2.999 10.457 -2.677 1.00 92.81 93 LYS A CA 1
ATOM 720 C C . LYS A 1 93 ? 3.580 10.347 -1.264 1.00 92.81 93 LYS A C 1
ATOM 722 O O . LYS A 1 93 ? 4.686 9.835 -1.103 1.00 92.81 93 LYS A O 1
ATOM 727 N N . HIS A 1 94 ? 2.873 10.842 -0.246 1.00 91.62 94 HIS A N 1
ATOM 728 C CA . HIS A 1 94 ? 3.301 10.746 1.154 1.00 91.62 94 HIS A CA 1
ATOM 729 C C . HIS A 1 94 ? 3.120 9.344 1.754 1.00 91.62 94 HIS A C 1
ATOM 731 O O . HIS A 1 94 ? 3.757 9.043 2.758 1.00 91.62 94 HIS A O 1
ATOM 737 N N . ALA A 1 95 ? 2.291 8.492 1.143 1.00 93.19 95 ALA A N 1
ATOM 738 C CA . ALA A 1 95 ? 2.127 7.092 1.527 1.00 93.19 95 ALA A CA 1
ATOM 739 C C . ALA A 1 95 ? 3.240 6.187 0.968 1.00 93.19 95 ALA A C 1
ATOM 741 O O . ALA A 1 95 ? 3.300 5.004 1.293 1.00 93.19 95 ALA A O 1
ATOM 742 N N . ILE A 1 96 ? 4.123 6.740 0.132 1.00 94.12 96 ILE A N 1
ATOM 743 C CA . ILE A 1 96 ? 5.311 6.077 -0.403 1.00 94.12 96 ILE A CA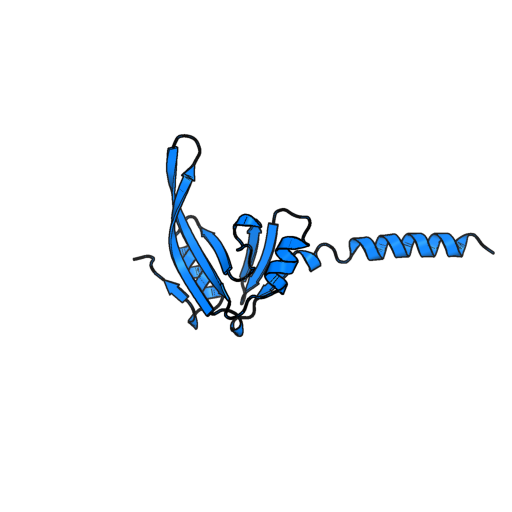 1
ATOM 744 C C . ILE A 1 96 ? 6.524 6.635 0.329 1.00 94.12 96 ILE A C 1
ATOM 746 O O . ILE A 1 96 ? 6.612 7.838 0.597 1.00 94.12 96 ILE A O 1
ATOM 750 N N . SER A 1 97 ? 7.492 5.784 0.634 1.00 93.50 97 SER A N 1
ATOM 751 C CA . SER A 1 97 ? 8.743 6.202 1.254 1.00 93.50 97 SER A CA 1
ATOM 752 C C . SER A 1 97 ? 9.572 7.090 0.319 1.00 93.50 97 SER A C 1
ATOM 754 O O . SER A 1 97 ? 9.459 7.045 -0.909 1.00 93.50 97 SER A O 1
ATOM 756 N N . THR A 1 98 ? 10.425 7.958 0.868 1.00 89.56 98 THR A N 1
ATOM 757 C CA . THR A 1 98 ? 11.314 8.818 0.055 1.00 89.56 98 THR A CA 1
ATOM 758 C C . THR A 1 98 ? 12.354 8.015 -0.718 1.00 89.56 98 THR A C 1
ATOM 760 O O . THR A 1 98 ? 12.835 8.473 -1.755 1.00 89.56 98 THR A O 1
ATOM 763 N N . GLY A 1 99 ? 12.690 6.820 -0.227 1.00 89.12 99 GLY A N 1
ATOM 764 C CA . GLY A 1 99 ? 13.584 5.880 -0.890 1.00 89.12 99 GLY A CA 1
ATOM 765 C C . GLY A 1 99 ? 12.925 5.053 -1.994 1.00 89.12 99 GLY A C 1
ATOM 766 O O . GLY A 1 99 ? 13.662 4.506 -2.810 1.00 89.12 99 GLY A O 1
ATOM 767 N N . GLY A 1 100 ? 11.589 4.977 -2.035 1.00 89.50 100 GLY A N 1
ATOM 768 C CA . GLY A 1 100 ? 10.855 4.028 -2.881 1.00 89.50 100 GLY A CA 1
ATOM 769 C C . GLY A 1 100 ? 10.995 2.568 -2.430 1.00 89.50 100 GLY A C 1
ATOM 770 O O . GLY A 1 100 ? 10.761 1.664 -3.218 1.00 89.50 100 GLY A O 1
ATOM 771 N N . ASP A 1 101 ? 11.423 2.335 -1.191 1.00 92.62 101 ASP A N 1
ATOM 772 C CA . ASP A 1 101 ? 11.631 1.023 -0.567 1.00 92.62 101 ASP A CA 1
ATOM 773 C C . ASP A 1 101 ? 10.374 0.448 0.102 1.00 92.62 101 ASP A C 1
ATOM 775 O O . ASP A 1 101 ? 10.294 -0.757 0.330 1.00 92.62 101 ASP A O 1
ATOM 779 N N . TRP A 1 102 ? 9.375 1.283 0.396 1.00 94.38 102 TRP A N 1
ATOM 780 C CA . TRP A 1 102 ? 8.095 0.814 0.918 1.00 94.38 102 TRP A CA 1
ATOM 781 C C . TRP A 1 102 ? 6.949 1.771 0.591 1.00 94.38 102 TRP A C 1
ATOM 783 O O . TRP A 1 102 ? 7.155 2.952 0.292 1.00 94.38 102 TRP A O 1
ATOM 793 N N . PHE A 1 103 ? 5.724 1.261 0.678 1.00 94.94 103 PHE A N 1
ATOM 794 C CA . PHE A 1 103 ? 4.502 2.061 0.629 1.00 94.94 103 PHE A CA 1
ATOM 795 C C . PHE A 1 103 ? 3.415 1.473 1.532 1.00 94.94 103 PHE A C 1
ATOM 797 O O . PHE A 1 103 ? 3.477 0.300 1.902 1.00 94.94 103 PHE A O 1
ATOM 804 N N . SER A 1 104 ? 2.413 2.280 1.875 1.00 95.31 104 SER A N 1
ATOM 805 C CA . SER A 1 104 ? 1.296 1.875 2.732 1.00 95.31 104 SER A CA 1
ATOM 806 C C . SER A 1 104 ? -0.058 2.217 2.118 1.00 95.31 104 SER A C 1
ATOM 808 O O . SER A 1 104 ? -0.231 3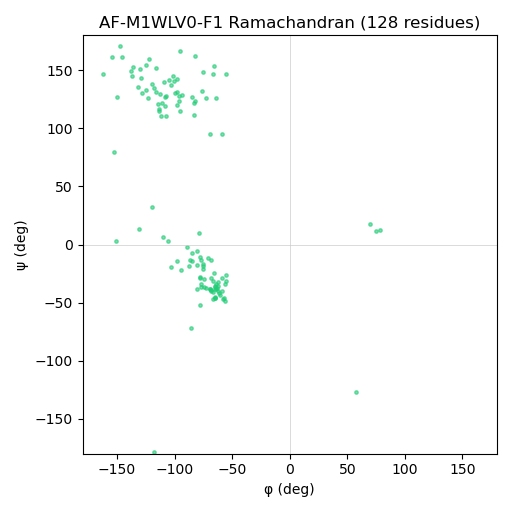.270 1.511 1.00 95.31 104 SER A O 1
ATOM 810 N N . VAL A 1 105 ? -1.038 1.339 2.325 1.00 95.56 105 VAL A N 1
ATOM 811 C CA . VAL A 1 105 ? -2.446 1.549 1.974 1.00 95.56 105 VAL A CA 1
ATOM 812 C C . VAL A 1 105 ? -3.268 1.563 3.260 1.00 95.56 105 VAL A C 1
ATOM 814 O O . VAL A 1 105 ? -3.132 0.666 4.094 1.00 95.56 105 VAL A O 1
ATOM 817 N N . GLU A 1 106 ? -4.127 2.566 3.426 1.00 94.44 106 GLU A N 1
ATOM 818 C CA . GLU A 1 106 ? -4.971 2.721 4.613 1.00 94.44 106 GLU A CA 1
ATOM 819 C C . GLU A 1 106 ? -6.408 2.244 4.355 1.00 94.44 106 GLU A C 1
ATOM 821 O O . GLU A 1 106 ? -7.002 2.504 3.309 1.00 94.44 106 GLU A O 1
ATOM 826 N N . PHE A 1 107 ? -6.995 1.582 5.349 1.00 94.56 107 PHE A N 1
ATOM 827 C CA . PHE A 1 107 ? -8.332 1.003 5.313 1.00 94.56 107 PHE A CA 1
ATOM 828 C C . PHE A 1 107 ? -9.095 1.299 6.605 1.00 94.56 107 PHE A C 1
ATOM 830 O O . PHE A 1 107 ? -8.520 1.431 7.685 1.00 94.56 107 PHE A O 1
ATOM 837 N N . LEU A 1 108 ? -10.425 1.333 6.503 1.00 93.25 108 LEU A N 1
ATOM 838 C CA . LEU A 1 108 ? -11.320 1.556 7.647 1.00 93.25 108 LEU A CA 1
ATOM 839 C C . LEU A 1 108 ? -11.651 0.278 8.428 1.00 93.25 108 LEU A C 1
ATOM 841 O O . LEU A 1 108 ? -12.187 0.346 9.529 1.00 93.25 108 LEU A O 1
ATOM 845 N N . THR A 1 109 ? -11.368 -0.896 7.863 1.00 94.38 109 THR A N 1
ATOM 846 C CA . THR A 1 109 ? -11.736 -2.189 8.459 1.00 94.38 109 THR A CA 1
ATOM 847 C C . THR A 1 109 ? -10.586 -3.185 8.347 1.00 94.38 109 THR A C 1
ATOM 849 O O . THR A 1 109 ? -9.932 -3.200 7.297 1.00 94.38 109 THR A O 1
ATOM 852 N N . PRO A 1 110 ? -10.402 -4.069 9.344 1.00 95.38 110 PRO A N 1
ATOM 853 C CA . PRO A 1 110 ? -9.329 -5.061 9.335 1.00 95.38 110 PRO A CA 1
ATOM 854 C C . PRO A 1 110 ? -9.469 -6.035 8.159 1.00 95.38 110 PRO A C 1
ATOM 856 O O . PRO A 1 110 ? -8.484 -6.313 7.483 1.00 95.38 110 PRO A O 1
ATOM 859 N N . ASP A 1 111 ? -10.696 -6.464 7.845 1.00 96.00 111 ASP A N 1
ATOM 860 C CA . ASP A 1 111 ? -10.966 -7.420 6.763 1.00 96.00 111 ASP A CA 1
ATOM 861 C C . ASP A 1 111 ? -10.569 -6.878 5.388 1.00 96.00 111 ASP A C 1
ATOM 863 O O . ASP A 1 111 ? -10.028 -7.611 4.568 1.00 96.00 111 ASP A O 1
ATOM 867 N N . LYS A 1 112 ? -10.782 -5.579 5.137 1.00 95.38 112 LYS A N 1
ATOM 868 C CA . LYS A 1 112 ? -10.333 -4.938 3.890 1.00 95.38 112 LYS A CA 1
ATOM 869 C C . LYS A 1 112 ? -8.815 -4.838 3.814 1.00 95.38 112 LYS A C 1
ATOM 871 O O . LYS A 1 112 ? -8.268 -5.057 2.741 1.00 95.38 112 LYS A O 1
ATOM 876 N N . ALA A 1 113 ? -8.147 -4.528 4.926 1.00 95.25 113 ALA A N 1
ATOM 877 C CA . ALA A 1 113 ? -6.689 -4.453 4.956 1.00 95.25 113 ALA A CA 1
ATOM 878 C C . ALA A 1 113 ? -6.058 -5.829 4.702 1.00 95.25 113 ALA A C 1
ATOM 880 O O . ALA A 1 113 ? -5.169 -5.963 3.860 1.00 95.25 113 ALA A O 1
ATOM 881 N N . LEU A 1 114 ? -6.572 -6.863 5.376 1.00 96.19 114 LEU A N 1
ATOM 882 C CA . LEU A 1 114 ? -6.118 -8.235 5.181 1.00 96.19 114 LEU A CA 1
ATOM 883 C C . LEU A 1 114 ? -6.464 -8.753 3.783 1.00 96.19 114 LEU A C 1
ATOM 885 O O . LEU A 1 114 ? -5.592 -9.299 3.121 1.00 96.19 114 LEU A O 1
ATOM 889 N N . GLY A 1 115 ? -7.698 -8.548 3.317 1.00 95.19 115 GLY A N 1
ATOM 890 C CA . GLY A 1 115 ? -8.125 -8.940 1.974 1.00 95.19 115 GLY A CA 1
ATOM 891 C C . GLY A 1 115 ? -7.243 -8.314 0.898 1.00 95.19 115 GLY A C 1
ATOM 892 O O . GLY A 1 115 ? -6.684 -9.033 0.078 1.00 95.19 115 GLY A O 1
ATOM 893 N N . ALA A 1 116 ? -7.001 -7.001 0.987 1.00 94.56 116 ALA A N 1
ATOM 894 C CA . ALA A 1 116 ? -6.101 -6.316 0.071 1.00 94.56 116 ALA A CA 1
ATOM 895 C C . ALA A 1 116 ? -4.698 -6.926 0.087 1.00 94.56 116 ALA A C 1
ATOM 897 O O . ALA A 1 116 ? -4.161 -7.178 -0.980 1.00 94.56 116 ALA A O 1
ATOM 898 N N . ALA A 1 117 ? -4.122 -7.202 1.263 1.00 94.69 117 ALA A N 1
ATOM 899 C CA . ALA A 1 117 ? -2.802 -7.824 1.380 1.00 94.69 117 ALA A CA 1
ATOM 900 C C . ALA A 1 117 ? -2.743 -9.226 0.747 1.00 94.69 117 ALA A C 1
ATOM 902 O O . ALA A 1 117 ? -1.778 -9.554 0.055 1.00 94.69 117 ALA A O 1
ATOM 903 N N . MET A 1 118 ? -3.785 -10.035 0.955 1.00 95.38 118 MET A N 1
ATOM 904 C CA . MET A 1 118 ? -3.892 -11.383 0.390 1.00 95.38 118 MET A CA 1
ATOM 905 C C . MET A 1 118 ? -4.063 -11.364 -1.136 1.00 95.38 118 MET A C 1
ATOM 907 O O . MET A 1 118 ? -3.590 -12.284 -1.793 1.00 95.38 118 MET A O 1
ATOM 911 N N . ASP A 1 119 ? -4.655 -10.312 -1.708 1.00 94.69 119 ASP A N 1
ATOM 912 C CA . ASP A 1 119 ? -4.767 -10.125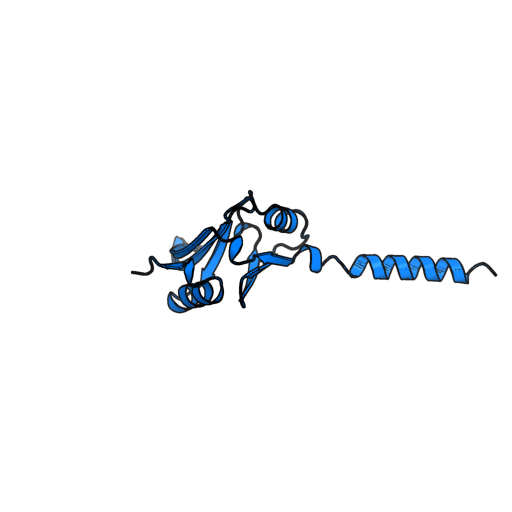 -3.163 1.00 94.69 119 ASP A CA 1
ATOM 913 C C . ASP A 1 119 ? -3.459 -9.619 -3.818 1.00 94.69 119 ASP A C 1
ATOM 915 O O . ASP A 1 119 ? -3.351 -9.579 -5.047 1.00 94.69 119 ASP A O 1
ATOM 919 N N . MET A 1 120 ? -2.467 -9.202 -3.018 1.00 94.00 120 MET A N 1
ATOM 920 C CA . MET A 1 120 ? -1.143 -8.782 -3.499 1.00 94.00 120 MET A CA 1
ATOM 921 C C . MET A 1 120 ? -0.204 -9.987 -3.664 1.00 94.00 120 MET A C 1
ATOM 923 O O . MET A 1 120 ? 0.134 -10.368 -4.783 1.00 94.00 120 MET A O 1
ATOM 927 N N . CYS A 1 121 ? 0.228 -10.554 -2.532 1.00 93.88 121 CYS A N 1
ATOM 928 C CA . CYS A 1 121 ? 1.229 -11.619 -2.402 1.00 93.88 121 CYS A CA 1
A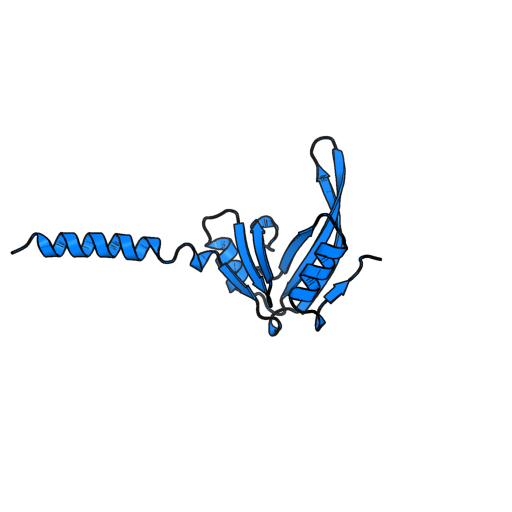TOM 929 C C . CYS A 1 121 ? 0.945 -12.428 -1.129 1.00 93.88 121 CYS A C 1
ATOM 931 O O . CYS A 1 121 ? 1.577 -12.170 -0.097 1.00 93.88 121 CYS A O 1
ATOM 933 N N . PRO A 1 122 ? -0.025 -13.357 -1.152 1.00 93.75 122 PRO A N 1
ATOM 934 C CA . PRO A 1 122 ? -0.514 -14.020 0.056 1.00 93.75 122 PRO A CA 1
ATOM 935 C C . PRO A 1 122 ? 0.589 -14.716 0.866 1.00 93.75 122 PRO A C 1
ATOM 937 O O . PRO A 1 122 ? 0.554 -14.725 2.093 1.00 93.75 122 PRO A O 1
ATOM 940 N N . GLU A 1 123 ? 1.601 -15.261 0.198 1.00 95.12 123 GLU A N 1
ATOM 941 C CA . GLU A 1 123 ? 2.729 -15.956 0.816 1.00 95.12 123 GLU A CA 1
ATOM 942 C C . GLU A 1 123 ? 3.705 -15.036 1.565 1.00 95.12 123 GLU A C 1
ATOM 944 O O . GLU A 1 123 ? 4.551 -15.526 2.312 1.00 95.12 123 GLU A O 1
ATOM 949 N N . LYS A 1 124 ? 3.588 -13.714 1.389 1.00 94.12 124 LYS A N 1
ATOM 950 C CA . LYS A 1 124 ? 4.441 -12.698 2.029 1.00 94.12 124 LYS A CA 1
ATOM 951 C C . LYS A 1 124 ? 3.703 -11.879 3.089 1.00 94.12 124 LYS A C 1
ATOM 953 O O . LYS A 1 124 ? 4.261 -10.912 3.608 1.00 94.12 124 LYS A O 1
ATOM 958 N N . VAL A 1 125 ? 2.456 -12.234 3.406 1.00 96.12 125 VAL A N 1
ATOM 959 C CA . VAL A 1 125 ? 1.618 -11.496 4.359 1.00 96.12 125 VAL A CA 1
ATOM 960 C C . VAL A 1 125 ? 1.916 -11.906 5.799 1.00 96.12 125 VAL A C 1
ATOM 962 O O . VAL A 1 125 ? 1.685 -13.044 6.198 1.00 96.12 125 VAL A O 1
ATOM 965 N N . ASN A 1 126 ? 2.308 -10.927 6.612 1.00 94.69 126 ASN A N 1
ATOM 966 C CA . ASN A 1 126 ? 2.343 -11.010 8.066 1.00 94.69 126 ASN A CA 1
ATOM 967 C C . ASN A 1 126 ? 1.278 -10.083 8.664 1.00 94.69 126 ASN A C 1
ATOM 969 O O . ASN A 1 126 ? 1.381 -8.855 8.608 1.00 94.69 126 ASN A O 1
ATOM 973 N N . SER A 1 127 ? 0.243 -10.683 9.256 1.00 89.06 127 SER A N 1
ATOM 974 C CA . SER A 1 127 ? -0.864 -9.955 9.880 1.00 89.06 127 SER A CA 1
ATOM 975 C C . SER A 1 127 ? -0.712 -9.870 11.397 1.00 89.06 127 SER A C 1
ATOM 977 O O . SER A 1 127 ? -0.528 -10.877 12.077 1.00 89.06 127 SER A O 1
ATOM 979 N N . TYR A 1 128 ? -0.858 -8.656 11.920 1.00 89.25 128 TYR A N 1
ATOM 980 C CA . TYR A 1 128 ? -0.837 -8.310 13.342 1.00 89.25 128 TYR A CA 1
ATOM 981 C C . TYR A 1 128 ? -2.167 -7.674 13.767 1.00 89.25 128 TYR A C 1
ATOM 983 O O . TYR A 1 128 ? -2.207 -6.792 14.620 1.00 89.25 128 TYR A O 1
ATOM 991 N N . LEU A 1 129 ? -3.268 -8.093 13.137 1.00 83.81 129 LEU A N 1
ATOM 992 C CA . LEU A 1 129 ? -4.623 -7.607 13.421 1.00 83.81 129 LEU A CA 1
ATOM 993 C C . LEU A 1 129 ? -5.266 -8.239 14.676 1.00 83.81 129 LEU A C 1
ATOM 995 O O . LEU A 1 129 ? -6.467 -8.057 14.872 1.00 83.81 129 LEU A O 1
ATOM 999 N N . GLN A 1 130 ? -4.491 -8.982 15.481 1.00 61.38 130 GLN A N 1
ATOM 1000 C CA . GLN A 1 130 ? -4.949 -9.657 16.706 1.00 61.38 130 GLN A CA 1
ATOM 1001 C C . GLN A 1 130 ? -5.497 -8.687 17.759 1.00 61.38 130 GLN A C 1
ATOM 1003 O O . GLN A 1 130 ? -4.919 -7.589 17.935 1.00 61.38 130 GLN A O 1
#

Mean predicted aligned error: 9.54 Å

Solvent-accessible surface area (backbone atoms only — not comparable to full-atom values): 7153 Å² total; per-residue (Å²): 145,78,66,66,69,58,56,53,54,55,52,51,54,56,58,64,68,67,72,54,64,68,61,42,24,47,48,77,49,54,61,88,48,45,58,39,32,41,27,34,73,48,74,44,82,45,85,94,78,45,74,42,75,33,14,33,28,34,41,35,36,69,54,68,37,58,64,56,30,45,30,61,70,68,22,90,58,68,51,33,38,45,30,29,64,86,40,76,43,82,36,48,54,83,42,36,44,93,68,21,34,35,38,51,48,83,30,85,40,65,68,60,22,49,50,53,42,50,46,35,40,53,94,39,54,49,75,58,76,123

Sequence (130 aa):
MNRICIAVIVICMWMVGFVDLSSACETVVLCENVEIIYVGKGRRHLADGVEETIYVTSVMLIEKMNELKEVRLNCPYETVIVRIGSSGFELPKHAISTGGDWFSVEFLTPDKALGAAMDMCPEKVNSYLQ

Radius of gyration: 19.63 Å; Cα contacts (8 Å, |Δi|>4): 224; chains: 1; bounding box: 27×41×70 Å